Protein AF-A0A5K3FU78-F1 (afdb_monome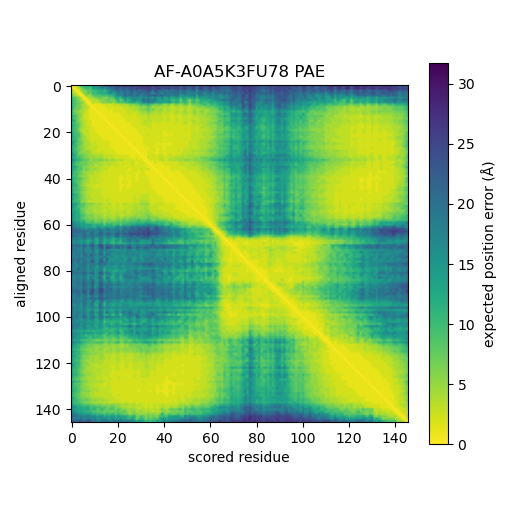r)

Solvent-accessible surface area (backbone atoms only — not comparable to full-atom values): 7998 Å² total; per-residue (Å²): 136,85,79,76,59,73,65,60,57,53,54,54,50,54,52,51,52,52,52,50,53,45,51,48,35,38,51,50,11,62,74,69,66,33,45,69,41,18,50,50,27,31,52,56,54,51,52,48,53,51,50,52,53,50,52,57,58,48,59,79,67,70,60,86,85,53,87,19,10,44,60,70,28,52,79,76,38,97,67,41,53,28,82,25,18,90,85,59,40,60,64,55,95,62,55,29,85,42,10,28,51,59,52,43,50,60,66,40,62,80,47,44,63,60,54,49,53,50,52,53,53,48,53,52,51,52,52,50,52,33,52,51,29,53,51,52,32,50,50,52,56,55,60,75,75,110

Structure (mmCIF, N/CA/C/O backbone):
data_AF-A0A5K3FU78-F1
#
_entry.id   AF-A0A5K3FU78-F1
#
loop_
_atom_site.group_PDB
_atom_site.id
_atom_site.type_symbol
_atom_site.label_atom_id
_atom_site.label_alt_id
_atom_site.label_comp_id
_atom_site.label_asym_id
_atom_site.label_entity_id
_atom_site.label_seq_id
_atom_site.pdbx_PDB_ins_code
_atom_site.Cartn_x
_atom_site.Cartn_y
_atom_site.Cartn_z
_atom_site.occupancy
_atom_site.B_iso_or_equiv
_atom_site.auth_seq_id
_atom_site.auth_comp_id
_atom_site.auth_asym_id
_atom_site.auth_atom_id
_atom_site.pdbx_PDB_model_num
ATOM 1 N N . LYS A 1 1 ? -5.100 4.826 -29.467 1.00 32.03 1 LYS A N 1
ATOM 2 C C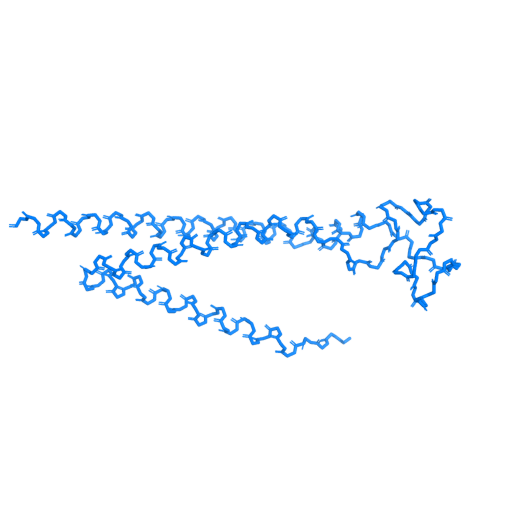A . LYS A 1 1 ? -6.450 4.723 -28.860 1.00 32.03 1 LYS A CA 1
ATOM 3 C C . LYS A 1 1 ? -6.377 3.672 -27.759 1.00 32.03 1 LYS A C 1
ATOM 5 O O . LYS A 1 1 ? -6.289 2.499 -28.086 1.00 32.03 1 LYS A O 1
ATOM 10 N N . GLY A 1 2 ? -6.277 4.086 -26.496 1.00 45.84 2 GLY A N 1
ATOM 11 C CA . GLY A 1 2 ? -6.285 3.163 -25.360 1.00 45.84 2 GLY A CA 1
ATOM 12 C C . GLY A 1 2 ? -7.726 2.874 -24.964 1.00 45.84 2 GLY A C 1
ATOM 13 O O . GLY A 1 2 ? -8.405 3.757 -24.455 1.00 45.84 2 GLY A O 1
ATOM 14 N N . THR A 1 3 ? -8.217 1.676 -25.254 1.00 48.75 3 THR A N 1
ATOM 15 C CA . THR A 1 3 ? -9.476 1.183 -24.692 1.00 48.75 3 THR A CA 1
ATOM 16 C C . THR A 1 3 ? -9.201 0.762 -23.254 1.00 48.75 3 THR A C 1
ATOM 18 O O . THR A 1 3 ? -8.479 -0.209 -23.033 1.00 48.75 3 THR A O 1
ATOM 21 N N . ILE A 1 4 ? -9.721 1.514 -22.282 1.00 59.06 4 ILE A N 1
ATOM 22 C CA . ILE A 1 4 ? -9.638 1.149 -20.864 1.00 59.06 4 ILE A CA 1
ATOM 23 C C . ILE A 1 4 ? -10.447 -0.147 -20.690 1.00 59.06 4 ILE A C 1
ATOM 25 O O . ILE A 1 4 ? -11.628 -0.156 -21.050 1.00 59.06 4 ILE A O 1
ATOM 29 N N . PRO A 1 5 ? -9.850 -1.249 -20.206 1.00 62.91 5 PRO A N 1
ATOM 30 C CA . PRO A 1 5 ? -10.572 -2.501 -20.040 1.00 62.91 5 PRO A CA 1
ATOM 31 C C . PRO A 1 5 ? -11.715 -2.305 -19.041 1.00 62.91 5 PRO A C 1
ATOM 33 O O . PRO A 1 5 ? -11.505 -1.819 -17.932 1.00 62.91 5 PRO A O 1
ATOM 36 N N . THR A 1 6 ? -12.933 -2.698 -19.423 1.00 72.50 6 THR A N 1
ATOM 37 C CA . THR A 1 6 ? -14.163 -2.532 -18.627 1.00 72.50 6 THR A CA 1
ATOM 38 C C . THR A 1 6 ? -14.028 -3.096 -17.207 1.00 72.50 6 THR A C 1
ATOM 40 O O . THR A 1 6 ? -14.610 -2.559 -16.268 1.00 72.50 6 THR A O 1
ATOM 43 N N . GLY A 1 7 ? -13.190 -4.125 -17.030 1.00 70.00 7 GLY A N 1
ATOM 44 C CA . GLY A 1 7 ? -12.861 -4.695 -15.723 1.00 70.00 7 GLY A CA 1
ATOM 45 C C . GLY A 1 7 ? -12.234 -3.694 -14.746 1.00 70.00 7 GLY A C 1
ATOM 46 O O . GLY A 1 7 ? -12.591 -3.711 -13.574 1.00 70.00 7 GLY A O 1
ATOM 47 N N . SER A 1 8 ? -11.379 -2.771 -15.202 1.00 78.25 8 SER A N 1
ATOM 48 C CA . SER A 1 8 ? -10.713 -1.791 -14.327 1.00 78.25 8 SER A CA 1
ATOM 49 C C . SER A 1 8 ? -11.698 -0.866 -13.608 1.00 78.25 8 SER A C 1
ATOM 51 O O . SER A 1 8 ? -11.488 -0.541 -12.443 1.00 78.25 8 SER A O 1
ATOM 53 N N . PHE A 1 9 ? -12.803 -0.488 -14.256 1.00 85.00 9 PHE A N 1
ATOM 54 C CA . PHE A 1 9 ? -13.824 0.361 -13.634 1.00 85.00 9 PHE A CA 1
ATOM 55 C C . PHE A 1 9 ? -14.589 -0.364 -12.525 1.00 85.00 9 PHE A C 1
ATOM 57 O O . PHE A 1 9 ? -14.875 0.228 -11.488 1.00 85.00 9 PHE A O 1
ATOM 64 N N . VAL A 1 10 ? -14.878 -1.655 -12.713 1.00 89.00 10 VAL A N 1
ATOM 65 C CA . VAL A 1 10 ? -15.570 -2.473 -11.707 1.00 89.00 10 VAL A CA 1
ATOM 66 C C . VAL A 1 10 ? -14.734 -2.574 -10.432 1.00 89.00 10 VAL A C 1
ATOM 68 O O . VAL A 1 10 ? -15.272 -2.398 -9.342 1.00 89.00 10 VAL A O 1
ATOM 71 N N . PHE A 1 11 ? -13.417 -2.771 -10.553 1.00 87.56 11 PHE A N 1
ATOM 72 C CA . PHE A 1 11 ? -12.523 -2.804 -9.392 1.00 87.56 11 PHE A CA 1
ATOM 73 C C . PHE A 1 11 ? -12.542 -1.487 -8.605 1.00 87.56 11 PHE A C 1
ATOM 75 O O . PHE A 1 11 ? -12.675 -1.519 -7.384 1.00 87.56 11 PHE A O 1
ATOM 82 N N . ILE A 1 12 ? -12.484 -0.338 -9.288 1.00 89.00 12 ILE A N 1
ATOM 83 C CA . ILE A 1 12 ? -12.530 0.984 -8.637 1.00 89.00 12 ILE A CA 1
ATOM 84 C C . ILE A 1 12 ? -13.853 1.179 -7.888 1.00 89.00 12 ILE A C 1
ATOM 86 O O . ILE A 1 12 ? -13.852 1.646 -6.750 1.00 89.00 12 ILE A O 1
ATOM 90 N N . ILE A 1 13 ? -14.977 0.788 -8.496 1.00 93.88 13 ILE A N 1
ATOM 91 C CA . ILE A 1 13 ? -16.301 0.908 -7.872 1.00 93.88 13 ILE A CA 1
ATOM 92 C C . ILE A 1 13 ? -16.385 0.044 -6.612 1.00 93.88 13 ILE A C 1
ATOM 94 O O . ILE A 1 13 ? -16.815 0.528 -5.567 1.00 93.88 13 ILE A O 1
ATOM 98 N N . VAL A 1 14 ? -15.952 -1.217 -6.687 1.00 93.88 14 VAL A N 1
ATOM 99 C CA . VAL A 1 14 ? -15.996 -2.138 -5.542 1.00 93.88 14 VAL A CA 1
ATOM 100 C C . VAL A 1 14 ? -15.126 -1.620 -4.397 1.00 93.88 14 VAL A C 1
ATOM 102 O O . VAL A 1 14 ? -15.595 -1.565 -3.262 1.00 93.88 14 VAL A O 1
ATOM 105 N N . ILE A 1 15 ? -13.899 -1.177 -4.686 1.00 92.50 15 ILE A N 1
ATOM 106 C CA . ILE A 1 15 ? -13.003 -0.588 -3.680 1.00 92.50 15 ILE A CA 1
ATOM 107 C C . ILE A 1 15 ? -13.650 0.653 -3.050 1.00 92.50 15 ILE A C 1
ATOM 109 O O . ILE A 1 15 ? -13.678 0.775 -1.828 1.00 92.50 15 ILE A O 1
ATOM 113 N N . GLY A 1 16 ? -14.240 1.537 -3.861 1.00 93.12 16 GLY A N 1
ATOM 114 C CA . GLY A 1 16 ? -14.935 2.728 -3.372 1.00 93.12 16 GLY A CA 1
ATOM 115 C C . GLY A 1 16 ? -16.089 2.401 -2.420 1.00 93.12 16 GLY A C 1
ATOM 116 O O . GLY A 1 16 ? -16.206 3.016 -1.361 1.00 93.12 16 GLY A O 1
ATOM 117 N N . ILE A 1 17 ? -16.904 1.391 -2.743 1.00 96.00 17 ILE A N 1
ATOM 118 C CA . ILE A 1 17 ? -17.992 0.931 -1.867 1.00 96.00 17 ILE A CA 1
ATOM 119 C C . ILE A 1 17 ? -17.434 0.423 -0.533 1.00 96.00 17 ILE A C 1
ATOM 121 O O . ILE A 1 17 ? -17.954 0.785 0.522 1.00 96.00 17 ILE A O 1
ATOM 125 N N . VAL A 1 18 ? -16.363 -0.376 -0.560 1.00 94.38 18 VAL A N 1
ATOM 126 C CA . VAL A 1 18 ? -15.724 -0.901 0.658 1.00 94.38 18 VAL A CA 1
ATOM 127 C C . VAL A 1 18 ? -15.231 0.238 1.554 1.00 94.38 18 VAL A C 1
ATOM 129 O O . VAL A 1 18 ? -15.523 0.242 2.750 1.00 94.38 18 VAL A O 1
ATOM 132 N N . VAL A 1 19 ? -14.558 1.240 0.982 1.00 94.19 19 VAL A N 1
ATOM 133 C CA . VAL A 1 19 ? -14.060 2.407 1.729 1.00 94.19 19 VAL A CA 1
ATOM 134 C C . VAL A 1 19 ? -15.209 3.197 2.364 1.00 94.19 19 VAL A C 1
ATOM 136 O O . VAL A 1 19 ? -15.130 3.558 3.538 1.00 94.19 19 VAL A O 1
ATOM 139 N N . VAL A 1 20 ? -16.311 3.414 1.637 1.00 96.25 20 VAL A N 1
ATOM 140 C CA . VAL A 1 20 ? -17.499 4.101 2.175 1.00 96.25 20 VAL A CA 1
ATOM 141 C C . VAL A 1 20 ? -18.116 3.322 3.337 1.00 96.25 20 VAL A C 1
ATOM 143 O O . VAL A 1 20 ? -18.448 3.916 4.361 1.00 96.25 20 VAL A O 1
ATOM 146 N N . VAL A 1 21 ? -18.242 1.997 3.223 1.00 96.12 21 VAL A N 1
ATOM 147 C CA . VAL A 1 21 ? -18.771 1.157 4.309 1.00 96.12 21 VAL A CA 1
ATOM 148 C C . VAL A 1 21 ? -17.889 1.255 5.555 1.00 96.12 21 VAL A C 1
ATOM 150 O O . VAL A 1 21 ? -18.410 1.446 6.654 1.00 96.12 21 VAL A O 1
ATOM 153 N N . ILE A 1 22 ? -16.565 1.190 5.399 1.00 95.81 22 ILE A N 1
ATOM 154 C CA . ILE A 1 22 ? -15.616 1.337 6.512 1.00 95.81 22 ILE A CA 1
ATOM 155 C C . ILE A 1 22 ? -15.763 2.719 7.164 1.00 95.81 22 ILE A C 1
ATOM 157 O O . ILE A 1 22 ? -15.886 2.809 8.387 1.00 95.81 22 ILE A O 1
ATOM 161 N N . ALA A 1 23 ? -15.843 3.791 6.373 1.00 95.81 23 ALA A N 1
ATOM 162 C CA . ALA A 1 23 ? -16.046 5.144 6.889 1.00 95.81 23 ALA A CA 1
ATOM 163 C C . ALA A 1 23 ? -17.366 5.282 7.672 1.00 95.81 23 ALA A C 1
ATOM 165 O O . ALA A 1 23 ? -17.389 5.877 8.753 1.00 95.81 23 ALA A O 1
ATOM 166 N N . LEU A 1 24 ? -18.456 4.679 7.182 1.00 96.50 24 LEU A N 1
ATOM 167 C CA . LEU A 1 24 ? -19.742 4.652 7.882 1.00 96.50 24 LEU A CA 1
ATOM 168 C C . LEU A 1 24 ? -19.664 3.881 9.203 1.00 96.50 24 LEU A C 1
ATOM 170 O O . LEU A 1 24 ? -20.246 4.327 10.190 1.00 96.50 24 LEU A O 1
ATOM 174 N N . LEU A 1 25 ? -18.932 2.764 9.265 1.00 95.31 25 LEU A N 1
ATOM 175 C CA . LEU A 1 25 ? -18.716 2.030 10.518 1.00 95.31 25 LEU A CA 1
ATOM 176 C C . LEU A 1 25 ? -17.972 2.882 11.551 1.00 95.31 25 LEU A C 1
ATOM 178 O O . LEU A 1 25 ? -18.379 2.910 12.713 1.00 95.31 25 LEU A O 1
ATOM 182 N N . GLY A 1 26 ? -16.935 3.612 11.128 1.00 96.06 26 GLY A N 1
ATOM 183 C CA . GLY A 1 26 ? -16.210 4.550 11.986 1.00 96.06 26 GLY A CA 1
ATOM 184 C C . GLY A 1 26 ? -17.109 5.682 12.493 1.00 96.06 26 GLY A C 1
ATOM 185 O O . GLY A 1 26 ? -17.182 5.925 13.699 1.00 96.06 26 GLY A O 1
ATOM 186 N N . PHE A 1 27 ? -17.865 6.320 11.593 1.00 96.50 27 PHE A N 1
ATOM 187 C CA . PHE A 1 27 ? -18.775 7.416 11.937 1.00 96.50 27 PHE A CA 1
ATOM 188 C C . PHE A 1 27 ? -19.915 6.965 12.862 1.00 96.50 27 PHE A C 1
ATOM 190 O O . PHE A 1 27 ? -20.128 7.555 13.922 1.00 96.50 27 PHE A O 1
ATOM 197 N N . ILE A 1 28 ? -20.620 5.883 12.510 1.00 96.69 28 ILE A N 1
ATOM 198 C CA . ILE A 1 28 ? -21.714 5.332 13.323 1.00 96.69 28 ILE A CA 1
ATOM 199 C C . ILE A 1 28 ? -21.175 4.808 14.657 1.00 96.69 28 ILE A C 1
ATOM 201 O O . ILE A 1 28 ? -21.829 4.988 15.683 1.00 96.69 28 ILE A O 1
ATOM 205 N N . GLY A 1 29 ? -19.991 4.189 14.672 1.00 94.50 29 GLY A N 1
ATOM 206 C CA . GLY A 1 29 ? -19.339 3.717 15.892 1.00 94.50 29 GLY A CA 1
ATOM 207 C C . GLY A 1 29 ? -19.030 4.855 16.863 1.00 94.50 29 GLY A C 1
ATOM 208 O O . GLY A 1 29 ? -19.326 4.735 18.054 1.00 94.50 29 GLY A O 1
ATOM 209 N N . ALA A 1 30 ? -18.511 5.977 16.355 1.00 94.75 30 ALA A N 1
ATOM 210 C CA . ALA A 1 30 ? -18.254 7.174 17.150 1.00 94.75 30 ALA A CA 1
ATOM 211 C C . ALA A 1 30 ? -19.563 7.808 17.653 1.00 94.75 30 ALA A C 1
ATOM 213 O O . ALA A 1 30 ? -19.687 8.101 18.842 1.00 94.75 30 ALA A O 1
ATOM 214 N N . TRP A 1 31 ? -20.566 7.945 16.777 1.00 95.06 31 TRP A N 1
ATOM 215 C CA . TRP A 1 31 ? -21.865 8.534 17.115 1.00 95.06 31 TRP A CA 1
ATOM 216 C C . TRP A 1 31 ? -22.636 7.715 18.156 1.00 95.06 31 TRP A C 1
ATOM 218 O O . TRP A 1 31 ? -23.119 8.250 19.150 1.00 95.06 31 TRP A O 1
ATOM 228 N N . LYS A 1 32 ? -22.730 6.394 17.959 1.00 92.62 32 LYS A N 1
ATOM 229 C CA . LYS A 1 32 ? -23.435 5.478 18.871 1.00 92.62 32 LYS A CA 1
ATOM 230 C C . LYS A 1 32 ? -22.611 5.100 20.104 1.00 92.62 32 LYS A C 1
ATOM 232 O O . LYS A 1 32 ? -23.063 4.259 20.875 1.00 92.62 32 LYS A O 1
ATOM 237 N N . ARG A 1 33 ? -21.403 5.661 20.271 1.00 93.25 33 ARG A N 1
ATOM 238 C CA . ARG A 1 33 ? -20.429 5.264 21.302 1.00 93.25 33 ARG A CA 1
ATOM 239 C C . ARG A 1 33 ? -20.292 3.735 21.414 1.00 93.25 33 ARG A C 1
ATOM 241 O O . ARG A 1 33 ? -20.207 3.190 22.509 1.00 93.25 33 ARG A O 1
ATOM 248 N N . ASN A 1 34 ? -20.276 3.024 20.284 1.00 93.19 34 ASN A N 1
ATOM 249 C CA . ASN A 1 34 ? -20.210 1.563 20.261 1.00 93.19 34 ASN A CA 1
ATOM 250 C C . ASN A 1 34 ? -18.775 1.090 19.993 1.00 93.19 34 ASN A C 1
ATOM 252 O O . ASN A 1 34 ? -18.281 1.162 18.866 1.00 93.19 34 ASN A O 1
ATOM 256 N N . LYS A 1 35 ? -18.126 0.543 21.027 1.00 92.75 35 LYS A N 1
ATOM 257 C CA . LYS A 1 35 ? -16.740 0.041 20.954 1.00 92.75 35 LYS A CA 1
ATOM 258 C C . LYS A 1 35 ? -16.564 -1.069 19.936 1.00 92.75 35 LYS A C 1
ATOM 260 O O . LYS A 1 35 ? -15.538 -1.107 19.275 1.00 92.75 35 LYS A O 1
ATOM 265 N N . CYS A 1 36 ? -17.531 -1.978 19.825 1.00 93.31 36 CYS A N 1
ATOM 266 C CA . CYS A 1 36 ? -17.435 -3.105 18.903 1.00 93.31 36 CYS A CA 1
ATOM 267 C C . CYS A 1 36 ? -17.371 -2.594 17.459 1.00 93.31 36 CYS A C 1
ATOM 269 O O . CYS A 1 36 ? -16.499 -3.002 16.697 1.00 93.31 36 CYS A O 1
ATOM 271 N N . MET A 1 37 ? -18.205 -1.606 17.113 1.00 94.50 37 MET A N 1
ATOM 272 C CA . MET A 1 37 ? -18.162 -0.964 15.793 1.00 94.50 37 MET A CA 1
ATOM 273 C C . MET A 1 37 ? -16.848 -0.210 15.558 1.00 94.50 37 MET A C 1
ATOM 275 O O . MET A 1 37 ? -16.266 -0.310 14.481 1.00 94.50 37 MET A O 1
ATOM 279 N N . LEU A 1 38 ? -16.352 0.495 16.576 1.00 95.00 38 LEU A N 1
ATOM 280 C CA . LEU A 1 38 ? -15.121 1.278 16.481 1.00 95.00 38 LEU A CA 1
ATOM 281 C C . LEU A 1 38 ? -13.861 0.402 16.361 1.00 95.00 38 LEU A C 1
ATOM 283 O O . LEU A 1 38 ? -12.956 0.719 15.594 1.00 95.00 38 LEU A O 1
ATOM 287 N N . LEU A 1 39 ? -13.829 -0.732 17.066 1.00 94.31 39 LEU A N 1
ATOM 288 C CA . LEU A 1 39 ? -12.782 -1.746 16.932 1.00 94.31 39 LEU A CA 1
ATOM 289 C C . LEU A 1 39 ? -12.867 -2.466 15.586 1.00 94.31 39 LEU A C 1
ATOM 291 O O . LEU A 1 39 ? -11.835 -2.713 14.973 1.00 94.31 39 LEU A O 1
ATOM 295 N N . THR A 1 40 ? -14.077 -2.752 15.096 1.00 95.62 40 THR A N 1
ATOM 296 C CA . THR A 1 40 ? -14.267 -3.323 13.753 1.00 95.62 40 THR A CA 1
ATOM 297 C C . THR A 1 40 ? -13.691 -2.385 12.691 1.00 95.62 40 THR A C 1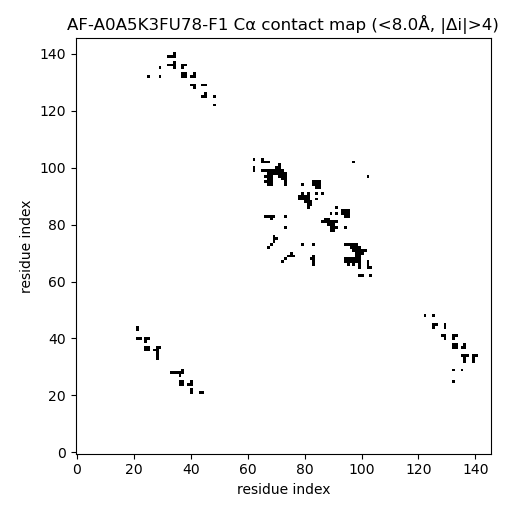
ATOM 299 O O . THR A 1 40 ? -12.932 -2.828 11.835 1.00 95.62 40 THR A O 1
ATOM 302 N N . PHE A 1 41 ? -13.981 -1.081 12.778 1.00 96.81 41 PHE A N 1
ATOM 303 C CA . PHE A 1 41 ? -13.375 -0.064 11.916 1.00 96.81 41 PHE A CA 1
ATOM 304 C C . PHE A 1 41 ? -11.840 -0.081 11.994 1.00 96.81 41 PHE A C 1
ATOM 306 O O . PHE A 1 41 ? -11.187 -0.156 10.956 1.00 96.81 41 PHE A O 1
ATOM 313 N N . ALA A 1 42 ? -11.267 -0.074 13.203 1.00 96.62 42 ALA A N 1
ATOM 314 C CA . ALA A 1 42 ? -9.817 -0.074 13.394 1.00 96.62 42 ALA A CA 1
ATOM 315 C C . ALA A 1 42 ? -9.138 -1.321 12.794 1.00 96.62 42 ALA A C 1
ATOM 317 O O . ALA A 1 42 ? -8.085 -1.205 12.173 1.00 96.62 42 ALA A O 1
ATOM 318 N N . ILE A 1 43 ? -9.754 -2.501 12.931 1.00 96.62 43 ILE A N 1
ATOM 319 C CA . ILE A 1 43 ? -9.243 -3.753 12.352 1.00 96.62 43 ILE A CA 1
ATOM 320 C C . ILE A 1 43 ? -9.306 -3.709 10.822 1.00 96.62 43 ILE A C 1
ATOM 322 O O . ILE A 1 43 ? -8.316 -4.023 10.166 1.00 96.62 43 ILE A O 1
ATOM 326 N N . LEU A 1 44 ? -10.442 -3.306 10.243 1.00 96.44 44 LEU A N 1
ATOM 327 C CA . LEU A 1 44 ? -10.606 -3.243 8.786 1.00 96.44 44 LEU A CA 1
ATOM 328 C C . LEU A 1 44 ? -9.656 -2.221 8.146 1.00 96.44 44 LEU A C 1
ATOM 330 O O . LEU A 1 44 ? -9.003 -2.544 7.158 1.00 96.44 44 LEU A O 1
ATOM 334 N N . ALA A 1 45 ? -9.530 -1.026 8.730 1.00 95.69 45 ALA A N 1
ATOM 335 C CA . ALA A 1 45 ? -8.578 -0.013 8.273 1.00 95.69 45 ALA A CA 1
ATOM 336 C C . ALA A 1 45 ? -7.120 -0.479 8.440 1.00 95.69 45 ALA A C 1
ATOM 338 O O . ALA A 1 45 ? -6.305 -0.285 7.545 1.00 95.69 45 ALA A O 1
ATOM 339 N N . GLY A 1 46 ? -6.795 -1.178 9.534 1.00 95.50 46 GLY A N 1
ATOM 340 C CA . GLY A 1 46 ? -5.470 -1.772 9.727 1.00 95.50 46 GLY A CA 1
ATOM 341 C C . GLY A 1 46 ? -5.121 -2.839 8.682 1.00 95.50 46 GLY A C 1
ATOM 342 O O . GLY A 1 46 ? -3.979 -2.912 8.235 1.00 95.50 46 GLY A O 1
ATOM 343 N N . ILE A 1 47 ? -6.095 -3.646 8.246 1.00 95.81 47 ILE A N 1
ATOM 344 C CA . ILE A 1 47 ? -5.901 -4.611 7.153 1.00 95.81 47 ILE A CA 1
ATOM 345 C C . ILE A 1 47 ? -5.633 -3.883 5.828 1.00 95.81 47 ILE A C 1
ATOM 347 O O . ILE A 1 47 ? -4.747 -4.304 5.085 1.00 95.81 47 ILE A O 1
ATOM 351 N N . LEU A 1 48 ? -6.352 -2.790 5.541 1.00 94.56 48 LEU A N 1
ATOM 352 C CA . LEU A 1 48 ? -6.113 -1.978 4.342 1.00 94.56 48 LEU A CA 1
ATOM 353 C C . LEU A 1 48 ? -4.703 -1.384 4.323 1.00 94.56 48 LEU A C 1
ATOM 355 O O . LEU A 1 48 ? -4.018 -1.542 3.316 1.00 94.56 48 LEU A O 1
ATOM 359 N N . PHE A 1 49 ? -4.232 -0.846 5.448 1.00 95.44 49 PHE A N 1
ATOM 360 C CA . PHE A 1 49 ? -2.867 -0.332 5.581 1.00 95.44 49 PHE A CA 1
ATOM 361 C C . PHE A 1 49 ? -1.804 -1.395 5.246 1.00 95.44 49 PHE A C 1
ATOM 363 O O . PHE A 1 49 ? -0.841 -1.137 4.524 1.00 95.44 49 PHE A O 1
ATOM 370 N N . VAL A 1 50 ? -1.987 -2.632 5.729 1.00 95.50 50 VAL A N 1
ATOM 371 C CA . VAL A 1 50 ? -1.068 -3.744 5.424 1.00 95.50 50 VAL A CA 1
ATOM 372 C C . VAL A 1 50 ? -1.109 -4.103 3.937 1.00 95.50 50 VAL A C 1
ATOM 374 O O . VAL A 1 50 ? -0.060 -4.346 3.339 1.00 95.50 50 VAL A O 1
ATOM 377 N N . ILE A 1 51 ? -2.296 -4.122 3.326 1.00 94.00 51 ILE A N 1
ATOM 378 C CA . ILE A 1 51 ? -2.449 -4.385 1.889 1.00 94.00 51 ILE A CA 1
ATOM 379 C C . ILE A 1 51 ? -1.781 -3.28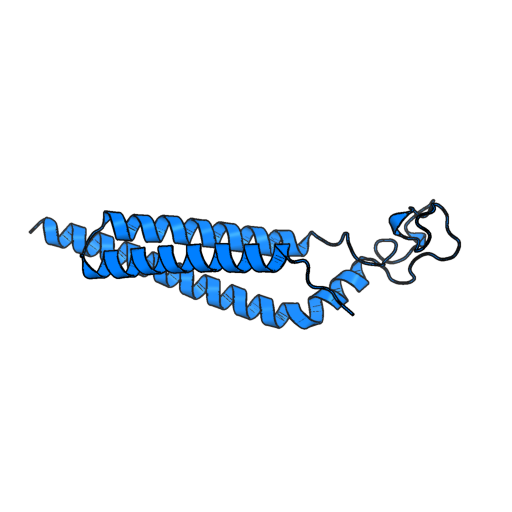0 1.063 1.00 94.00 51 ILE A C 1
ATOM 381 O O . ILE A 1 51 ? -1.052 -3.602 0.125 1.00 94.00 51 ILE A O 1
ATOM 385 N N . GLU A 1 52 ? -1.985 -2.007 1.408 1.00 91.81 52 GLU A N 1
ATOM 386 C CA . GLU A 1 52 ? -1.360 -0.868 0.726 1.00 91.81 52 GLU A CA 1
ATOM 387 C C . GLU A 1 52 ? 0.165 -0.945 0.822 1.00 91.81 52 GLU A C 1
ATOM 389 O O . GLU A 1 52 ? 0.859 -0.820 -0.189 1.00 91.81 52 GLU A O 1
ATOM 394 N N . PHE A 1 53 ? 0.693 -1.259 2.006 1.00 90.88 53 PHE A N 1
ATOM 395 C CA . PHE A 1 53 ? 2.127 -1.431 2.204 1.00 90.88 53 PHE A CA 1
ATOM 396 C C . PHE A 1 53 ? 2.701 -2.573 1.351 1.00 90.88 53 PHE A C 1
ATOM 398 O O . PHE A 1 53 ? 3.714 -2.397 0.671 1.00 90.88 53 PHE A O 1
ATOM 405 N N . ILE A 1 54 ? 2.041 -3.736 1.326 1.00 93.50 54 ILE A N 1
ATOM 406 C CA . ILE A 1 54 ? 2.467 -4.874 0.496 1.00 93.50 54 ILE A CA 1
ATOM 407 C C . ILE A 1 54 ? 2.405 -4.512 -0.992 1.00 93.50 54 ILE A C 1
ATOM 409 O O . ILE A 1 54 ? 3.345 -4.802 -1.731 1.00 93.50 54 ILE A O 1
ATOM 413 N N . ALA A 1 55 ? 1.327 -3.868 -1.444 1.00 89.62 55 ALA A N 1
ATOM 414 C CA . ALA A 1 55 ? 1.170 -3.455 -2.835 1.00 89.62 55 ALA A CA 1
ATOM 415 C C . ALA A 1 55 ? 2.245 -2.440 -3.254 1.00 89.62 55 ALA A C 1
ATOM 417 O O . ALA A 1 55 ? 2.799 -2.553 -4.353 1.00 89.62 55 ALA A O 1
ATOM 418 N N . ALA A 1 56 ? 2.593 -1.498 -2.370 1.00 87.00 56 ALA A N 1
ATOM 419 C CA . ALA A 1 56 ? 3.689 -0.563 -2.587 1.00 87.00 56 ALA A CA 1
ATOM 420 C C . ALA A 1 56 ? 5.009 -1.316 -2.806 1.00 87.00 56 ALA A C 1
ATOM 422 O O . ALA A 1 56 ? 5.667 -1.095 -3.820 1.00 87.00 56 ALA A O 1
ATOM 423 N N . VAL A 1 57 ? 5.347 -2.273 -1.932 1.00 86.38 57 VAL A N 1
ATOM 424 C CA . VAL A 1 57 ? 6.556 -3.109 -2.060 1.00 86.38 57 VAL A CA 1
ATOM 425 C C . VAL A 1 57 ? 6.544 -3.938 -3.350 1.00 86.38 57 VAL A C 1
ATOM 427 O O . VAL A 1 57 ? 7.542 -3.975 -4.065 1.00 86.38 57 VAL A O 1
ATOM 430 N N . LEU A 1 58 ? 5.420 -4.573 -3.691 1.00 82.62 58 LEU A N 1
ATOM 431 C CA . LEU A 1 58 ? 5.298 -5.398 -4.898 1.00 82.62 58 LEU A CA 1
ATOM 432 C C . LEU A 1 58 ? 5.434 -4.584 -6.187 1.00 82.62 58 LEU A C 1
ATOM 434 O O . LEU A 1 58 ? 5.998 -5.077 -7.162 1.00 82.62 58 LEU A O 1
ATOM 438 N N . THR A 1 59 ? 4.973 -3.333 -6.196 1.00 75.19 59 THR A N 1
ATOM 439 C CA . THR A 1 59 ? 5.096 -2.444 -7.362 1.00 75.19 59 THR A CA 1
ATOM 440 C C . THR A 1 59 ? 6.561 -2.189 -7.719 1.00 75.19 59 THR A C 1
ATOM 442 O O . THR A 1 59 ? 6.893 -2.116 -8.900 1.00 75.19 59 THR A O 1
ATOM 445 N N . PHE A 1 60 ? 7.466 -2.163 -6.733 1.00 66.94 60 PHE A N 1
ATOM 446 C CA . PHE A 1 60 ? 8.909 -2.088 -6.994 1.00 66.94 60 PHE A CA 1
ATOM 447 C C . PHE A 1 60 ? 9.472 -3.334 -7.700 1.00 66.94 60 PHE A C 1
ATOM 449 O O . PHE A 1 60 ? 10.530 -3.255 -8.319 1.00 66.94 60 PHE A O 1
ATOM 456 N N . VAL A 1 61 ? 8.780 -4.477 -7.634 1.00 66.62 61 VAL A N 1
ATOM 457 C CA . VAL A 1 61 ? 9.257 -5.777 -8.139 1.00 66.62 61 VAL A CA 1
ATOM 458 C C . VAL A 1 61 ? 8.676 -6.123 -9.524 1.00 66.62 61 VAL A C 1
ATOM 460 O O . VAL A 1 61 ? 9.277 -6.890 -10.277 1.00 66.62 61 VAL A O 1
ATOM 463 N N . VAL A 1 62 ? 7.529 -5.554 -9.917 1.00 60.84 62 VAL A N 1
ATOM 464 C CA . VAL A 1 62 ? 6.816 -5.905 -11.165 1.00 60.84 62 VAL A CA 1
ATOM 465 C C . VAL A 1 62 ? 7.376 -5.132 -12.372 1.00 60.84 62 VAL A C 1
ATOM 467 O O . VAL A 1 62 ? 6.817 -4.142 -12.830 1.00 60.84 62 VAL A O 1
ATOM 470 N N . GLN A 1 63 ? 8.490 -5.617 -12.925 1.00 47.47 63 GLN A N 1
ATOM 471 C CA . GLN A 1 63 ? 9.181 -5.045 -14.099 1.00 47.47 63 GLN A CA 1
ATOM 472 C C . GLN A 1 63 ? 8.879 -5.781 -15.429 1.00 47.47 63 GLN A C 1
ATOM 474 O O . GLN A 1 63 ? 9.521 -5.555 -16.450 1.00 47.47 63 GLN A O 1
ATOM 479 N N . ALA A 1 64 ? 7.918 -6.710 -15.459 1.00 51.16 64 ALA A N 1
ATOM 480 C CA . ALA A 1 64 ? 7.857 -7.739 -16.510 1.00 51.16 64 ALA A CA 1
ATOM 481 C C . ALA A 1 64 ? 7.087 -7.379 -17.804 1.00 51.16 64 ALA A C 1
ATOM 483 O O . ALA A 1 64 ? 7.018 -8.206 -18.709 1.00 51.16 64 ALA A O 1
ATOM 484 N N . GLN A 1 65 ? 6.475 -6.194 -17.911 1.00 63.94 65 GLN A N 1
ATOM 485 C CA . GLN A 1 65 ? 5.585 -5.827 -19.038 1.00 63.94 65 GLN A CA 1
ATOM 486 C C . GLN A 1 65 ? 6.160 -4.747 -19.960 1.00 63.94 65 GLN A C 1
ATOM 488 O O . GLN A 1 65 ? 5.471 -4.189 -20.817 1.00 63.94 65 GLN A O 1
ATOM 493 N N . LEU A 1 66 ? 7.429 -4.422 -19.770 1.00 69.94 66 LEU A N 1
ATOM 494 C CA . LEU A 1 66 ? 8.086 -3.367 -20.511 1.00 69.94 66 LEU A CA 1
ATOM 495 C C . LEU A 1 66 ? 8.556 -3.918 -21.854 1.00 69.94 66 LEU A C 1
ATOM 497 O O . LEU A 1 66 ? 9.074 -5.027 -21.948 1.00 69.94 66 LEU A O 1
ATOM 501 N N . LYS A 1 67 ? 8.334 -3.146 -22.919 1.00 82.12 67 LYS A N 1
ATOM 502 C CA . LYS A 1 67 ? 8.832 -3.431 -24.272 1.00 82.12 67 LYS A CA 1
ATOM 503 C C . LYS A 1 67 ? 10.338 -3.179 -24.322 1.00 82.12 67 LYS A C 1
ATOM 505 O O . LYS A 1 67 ? 10.809 -2.221 -24.925 1.00 82.12 67 LYS A O 1
ATOM 510 N N . CYS A 1 68 ? 11.056 -4.016 -23.601 1.00 88.00 68 CYS A N 1
ATOM 511 C CA . CYS A 1 68 ? 12.469 -3.927 -23.308 1.00 88.00 68 CYS A CA 1
ATOM 512 C C . CYS A 1 68 ? 13.111 -5.298 -23.516 1.00 88.00 68 CYS A C 1
ATOM 514 O O . CYS A 1 68 ? 12.419 -6.314 -23.639 1.00 88.00 68 CYS A O 1
ATOM 516 N N . CYS A 1 69 ? 14.437 -5.335 -23.573 1.00 88.19 69 CYS A N 1
ATOM 517 C CA . CYS A 1 69 ? 15.163 -6.587 -23.678 1.00 88.19 69 CYS A CA 1
ATOM 518 C C . CYS A 1 69 ? 16.428 -6.595 -22.822 1.00 88.19 69 CYS A C 1
ATOM 520 O O . CYS A 1 69 ? 17.282 -5.725 -22.964 1.00 88.19 69 CYS A O 1
ATOM 522 N N . GLY A 1 70 ? 16.551 -7.616 -21.967 1.00 88.44 70 GLY A N 1
ATOM 523 C CA . GLY A 1 70 ? 17.652 -7.739 -21.005 1.00 88.44 70 GLY A CA 1
ATOM 524 C C . GLY A 1 70 ? 17.509 -6.795 -19.810 1.00 88.44 70 GLY A C 1
ATOM 525 O O . GLY A 1 70 ? 16.541 -6.043 -19.714 1.00 88.44 70 GLY A O 1
ATOM 526 N N . GLY A 1 71 ? 18.450 -6.857 -18.869 1.00 83.88 71 GLY A N 1
ATOM 527 C CA . GLY A 1 71 ? 18.484 -5.941 -17.728 1.00 83.88 71 GLY A CA 1
ATOM 528 C C . GLY A 1 71 ? 18.928 -4.549 -18.167 1.00 83.88 71 GLY A C 1
ATOM 529 O O . GLY A 1 71 ? 18.236 -3.566 -17.905 1.00 83.88 71 GLY A O 1
ATOM 530 N N . VAL A 1 72 ? 20.036 -4.494 -18.908 1.00 86.44 72 VAL A N 1
ATOM 531 C CA . VAL A 1 72 ? 20.611 -3.270 -19.483 1.00 86.44 72 VAL A CA 1
ATOM 532 C C . VAL A 1 72 ? 20.471 -3.269 -21.004 1.00 86.44 72 VAL A C 1
ATOM 534 O O . VAL A 1 72 ? 20.204 -2.225 -21.590 1.00 86.44 72 VAL A O 1
ATOM 537 N N . SER A 1 73 ? 20.610 -4.428 -21.656 1.00 88.88 73 SER A N 1
ATOM 538 C CA . SER A 1 73 ? 20.438 -4.539 -23.110 1.00 88.88 73 SER A CA 1
ATOM 539 C C . SER A 1 73 ? 20.224 -5.983 -23.575 1.00 88.88 73 SER A C 1
ATOM 541 O O . SER A 1 73 ? 20.431 -6.941 -22.829 1.00 88.88 73 SER A O 1
ATOM 543 N N . ALA A 1 74 ? 19.872 -6.166 -24.851 1.00 88.56 74 ALA A N 1
ATOM 544 C CA . ALA A 1 74 ? 19.633 -7.487 -25.433 1.00 88.56 74 ALA A CA 1
ATOM 545 C C . ALA A 1 74 ? 20.845 -8.444 -25.373 1.00 88.56 74 ALA A C 1
ATOM 547 O O . ALA A 1 74 ? 20.648 -9.657 -25.453 1.00 88.56 74 ALA A O 1
ATOM 548 N N . SER A 1 75 ? 22.074 -7.931 -25.206 1.00 88.88 75 SER A N 1
ATOM 549 C CA . SER A 1 75 ? 23.291 -8.751 -25.092 1.00 88.88 75 SER A CA 1
ATOM 550 C C . SER A 1 75 ? 23.404 -9.518 -23.777 1.00 88.88 75 SER A C 1
ATOM 552 O O . SER A 1 75 ? 24.210 -10.441 -23.685 1.00 88.88 75 SER A O 1
ATOM 554 N N . ASP A 1 76 ? 22.584 -9.185 -22.777 1.00 89.50 76 ASP A N 1
ATOM 555 C CA . ASP A 1 76 ? 22.512 -9.933 -21.517 1.00 89.50 76 ASP A CA 1
ATOM 556 C C . ASP A 1 76 ? 22.068 -11.394 -21.753 1.00 89.50 76 ASP A C 1
ATOM 558 O O . ASP A 1 76 ? 22.309 -12.281 -20.932 1.00 89.50 76 ASP A O 1
ATOM 562 N N . TRP A 1 77 ? 21.454 -11.670 -22.911 1.00 85.44 77 TRP A N 1
ATOM 563 C CA . TRP A 1 77 ? 21.037 -12.998 -23.336 1.00 85.44 77 TRP A CA 1
ATOM 564 C C . TRP A 1 77 ? 22.018 -13.627 -24.327 1.00 85.44 77 TRP A C 1
ATOM 566 O O . TRP A 1 77 ? 22.268 -13.096 -25.406 1.00 85.44 77 TRP A O 1
ATOM 576 N N . LYS A 1 78 ? 22.448 -14.865 -24.047 1.00 87.50 78 LYS A N 1
ATOM 577 C CA . LYS A 1 78 ? 23.110 -15.719 -25.057 1.00 87.50 78 LYS A CA 1
ATOM 578 C C . LYS A 1 78 ? 22.176 -16.070 -26.224 1.00 87.50 78 LYS A C 1
ATOM 580 O O . LYS A 1 78 ? 22.622 -16.336 -27.335 1.00 87.50 78 LYS A O 1
ATOM 585 N N . THR A 1 79 ? 20.869 -16.120 -25.969 1.00 88.69 79 THR A N 1
ATOM 586 C CA . THR A 1 79 ? 19.824 -16.382 -26.965 1.00 88.69 79 THR A CA 1
ATOM 587 C C . THR A 1 79 ? 18.597 -15.555 -26.605 1.00 88.69 79 THR A C 1
ATOM 589 O O . THR A 1 79 ? 18.007 -15.758 -25.546 1.00 88.69 79 THR A O 1
ATOM 592 N N . VAL A 1 80 ? 18.222 -14.614 -27.472 1.00 89.25 80 VAL A N 1
ATOM 593 C CA . VAL A 1 80 ? 17.153 -13.641 -27.198 1.00 89.25 80 VAL A CA 1
ATOM 594 C C . VAL A 1 80 ? 15.786 -14.345 -27.055 1.00 89.25 80 VAL A C 1
ATOM 596 O O . VAL A 1 80 ? 15.382 -15.080 -27.967 1.00 89.25 80 VAL A O 1
ATOM 599 N N . PRO A 1 81 ? 15.048 -14.142 -25.944 1.00 88.50 81 PRO A N 1
ATOM 600 C CA . PRO A 1 81 ? 13.738 -14.753 -25.728 1.00 88.50 81 PRO A CA 1
ATOM 601 C C . PRO A 1 81 ? 12.639 -14.090 -26.572 1.00 88.50 81 PRO A C 1
ATOM 603 O O . PRO A 1 81 ? 12.749 -12.939 -26.979 1.00 88.50 81 PRO A O 1
ATOM 606 N N . ALA A 1 82 ? 11.530 -14.800 -26.791 1.00 87.19 82 ALA A N 1
ATOM 607 C CA . ALA A 1 82 ? 10.405 -14.306 -27.594 1.00 87.19 82 ALA A CA 1
ATOM 608 C C . ALA A 1 82 ? 9.774 -13.004 -27.058 1.00 87.19 82 ALA A C 1
ATOM 610 O O . ALA A 1 82 ? 9.291 -12.199 -27.848 1.00 87.19 82 ALA A O 1
ATOM 611 N N . SER A 1 83 ? 9.801 -12.781 -25.740 1.00 83.31 83 SER A N 1
ATOM 612 C CA . SER A 1 83 ? 9.283 -11.566 -25.092 1.00 83.31 83 SER A CA 1
ATOM 613 C C . SER A 1 83 ? 10.066 -10.297 -25.447 1.00 83.31 83 SER A C 1
ATOM 615 O O . SER A 1 83 ? 9.499 -9.210 -25.403 1.00 83.31 83 SER A O 1
ATOM 617 N N . CYS A 1 84 ? 11.335 -10.427 -25.848 1.00 87.69 84 CYS A N 1
ATOM 618 C CA . CYS A 1 84 ? 12.163 -9.316 -26.321 1.00 87.69 84 CYS A CA 1
ATOM 619 C C . CYS A 1 84 ? 11.829 -8.863 -27.749 1.00 87.69 84 CYS A C 1
ATOM 621 O O . CYS A 1 84 ? 12.386 -7.870 -28.215 1.00 87.69 84 CYS A O 1
ATOM 623 N N . CYS A 1 85 ? 11.001 -9.621 -28.469 1.00 88.81 85 CYS A N 1
ATOM 624 C CA . CYS A 1 85 ? 10.854 -9.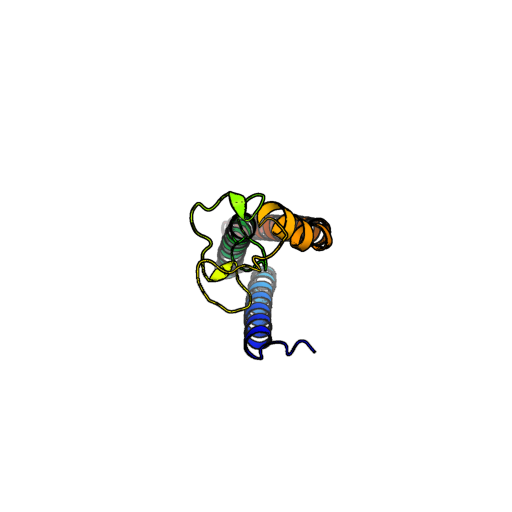504 -29.910 1.00 88.81 85 CYS A CA 1
ATOM 625 C C . CYS A 1 85 ? 9.415 -9.107 -30.270 1.00 88.81 85 CYS A C 1
ATOM 627 O O . CYS A 1 85 ? 8.481 -9.811 -29.876 1.00 88.81 85 CYS A O 1
ATOM 629 N N . PRO A 1 86 ? 9.200 -8.062 -31.089 1.00 85.19 86 PRO A N 1
ATOM 630 C CA . PRO A 1 86 ? 7.861 -7.661 -31.536 1.00 85.19 86 PRO A CA 1
ATOM 631 C C . PRO A 1 86 ? 7.113 -8.787 -32.262 1.00 85.19 86 PRO A C 1
ATOM 633 O O . PRO A 1 86 ? 5.903 -8.938 -32.129 1.00 85.19 86 PRO A O 1
ATOM 636 N N . SER A 1 87 ? 7.863 -9.612 -32.997 1.00 84.88 87 SER A N 1
ATOM 637 C CA . SER A 1 87 ? 7.352 -10.758 -33.755 1.00 84.88 87 SER A CA 1
ATOM 638 C C . SER A 1 87 ? 6.985 -11.974 -32.886 1.00 84.88 87 SER A C 1
ATOM 640 O O . SER A 1 87 ? 6.509 -12.973 -33.422 1.00 84.88 87 SER A O 1
ATOM 642 N N . GLY A 1 88 ? 7.277 -11.954 -31.578 1.00 82.62 88 GLY A N 1
ATOM 643 C CA . GLY A 1 88 ? 7.043 -13.085 -30.669 1.00 82.62 88 GLY A CA 1
ATOM 644 C C . GLY A 1 88 ? 7.889 -14.333 -30.963 1.00 82.62 88 GLY A C 1
ATOM 645 O O . GLY A 1 88 ? 7.589 -15.421 -30.474 1.00 82.62 88 GLY A O 1
ATOM 646 N N . LYS A 1 89 ? 8.946 -14.206 -31.775 1.00 87.88 89 LYS A N 1
ATOM 647 C CA . LYS A 1 89 ? 9.870 -15.296 -32.129 1.00 87.88 89 LYS A CA 1
ATOM 648 C C . LYS A 1 89 ? 11.151 -15.196 -31.306 1.00 87.88 89 LYS A C 1
ATOM 650 O O . LYS A 1 89 ? 11.622 -14.100 -31.033 1.00 87.88 89 LYS A O 1
ATOM 655 N N . ARG A 1 90 ? 11.732 -16.339 -30.935 1.00 87.06 90 ARG A N 1
ATOM 656 C CA . ARG A 1 90 ? 13.064 -16.395 -30.304 1.00 87.06 90 ARG A CA 1
ATOM 657 C C . ARG A 1 90 ? 14.149 -16.012 -31.314 1.00 87.06 90 ARG A C 1
ATOM 659 O O . ARG A 1 90 ? 13.957 -16.218 -32.511 1.00 87.06 90 ARG A O 1
ATOM 666 N N . SER A 1 91 ? 15.285 -15.517 -30.824 1.00 90.50 91 SER A N 1
ATOM 667 C CA . SER A 1 91 ? 16.459 -15.173 -31.644 1.00 90.50 91 SER A CA 1
ATOM 668 C C . SER A 1 91 ? 16.129 -14.222 -32.797 1.00 90.50 91 SER A C 1
ATOM 670 O O . SER A 1 91 ? 16.557 -14.423 -33.935 1.00 90.50 91 SER A O 1
ATOM 672 N N . CYS A 1 92 ? 15.315 -13.208 -32.514 1.00 88.00 92 CYS A N 1
ATOM 673 C CA . CYS A 1 92 ? 14.984 -12.196 -33.501 1.00 88.00 92 CYS A CA 1
ATOM 674 C C . CYS A 1 92 ? 16.190 -11.296 -33.807 1.00 88.00 92 CYS A C 1
ATOM 676 O O . CYS A 1 92 ? 17.112 -11.162 -33.001 1.00 88.00 92 CYS A O 1
ATOM 678 N N . LYS A 1 93 ? 16.173 -10.682 -34.993 1.00 90.12 93 LYS A N 1
ATOM 679 C CA . LYS A 1 93 ? 17.190 -9.703 -35.409 1.00 90.12 93 LYS A CA 1
ATOM 680 C C . LYS A 1 93 ? 16.855 -8.280 -34.943 1.00 90.12 93 LYS A C 1
ATOM 682 O O . LYS A 1 93 ? 17.693 -7.396 -35.062 1.00 90.12 93 LYS A O 1
ATOM 687 N N . ASP A 1 94 ? 15.648 -8.082 -34.423 1.00 91.00 94 ASP A N 1
ATOM 688 C CA . ASP A 1 94 ? 15.040 -6.817 -34.014 1.00 91.00 94 ASP A CA 1
ATOM 689 C C . ASP A 1 94 ? 14.582 -6.836 -32.536 1.00 91.00 94 ASP A C 1
ATOM 691 O O . ASP A 1 94 ? 13.399 -6.635 -32.250 1.00 91.00 94 ASP A O 1
ATOM 695 N N . PRO A 1 95 ? 15.474 -7.107 -31.563 1.00 90.50 95 PRO A N 1
ATOM 696 C CA . PRO A 1 95 ? 15.106 -7.020 -30.152 1.00 90.50 95 PRO A CA 1
ATOM 697 C C . PRO A 1 95 ? 14.776 -5.576 -29.750 1.00 90.50 95 PRO A C 1
ATOM 699 O O . PRO A 1 95 ? 15.301 -4.623 -30.333 1.00 90.50 95 PRO A O 1
ATOM 702 N N . TYR A 1 96 ? 13.944 -5.400 -28.717 1.00 89.75 96 TYR A N 1
ATOM 703 C CA . TYR A 1 96 ? 13.711 -4.075 -28.140 1.00 89.75 96 TYR A CA 1
ATOM 704 C C . TYR A 1 96 ? 15.041 -3.418 -27.723 1.00 89.75 96 TYR A C 1
ATOM 706 O O . TYR A 1 96 ? 15.847 -4.063 -27.048 1.00 89.75 96 TYR A O 1
ATOM 714 N N . PRO A 1 97 ? 15.277 -2.149 -28.102 1.00 87.88 97 PRO A N 1
ATOM 715 C CA . PRO A 1 97 ? 16.590 -1.519 -27.964 1.00 87.88 97 PRO A CA 1
ATOM 716 C C . PRO A 1 97 ? 16.909 -1.065 -26.535 1.00 87.88 97 PRO A C 1
ATOM 718 O O . PRO A 1 97 ? 18.072 -0.844 -26.217 1.00 87.88 97 PRO A O 1
ATOM 721 N N . VAL A 1 98 ? 15.891 -0.914 -25.684 1.00 89.12 98 VAL A N 1
ATOM 722 C CA . VAL A 1 98 ? 16.033 -0.434 -24.304 1.00 89.12 98 VAL A CA 1
ATOM 723 C C . VAL A 1 98 ? 16.114 -1.596 -23.317 1.00 89.12 98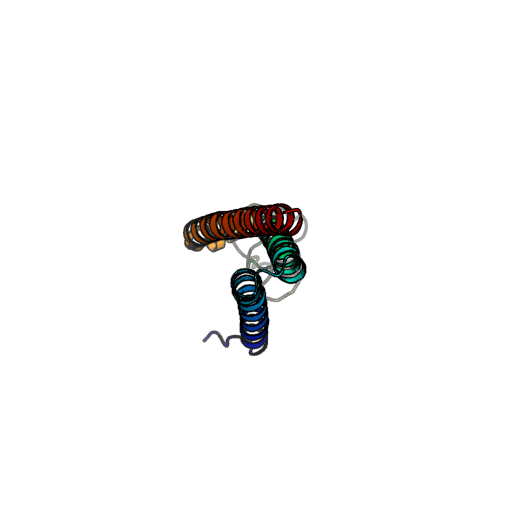 VAL A C 1
ATOM 725 O O . VAL A 1 98 ? 15.382 -2.584 -23.441 1.00 89.12 98 VAL A O 1
ATOM 728 N N . GLY A 1 99 ? 16.978 -1.462 -22.311 1.00 89.38 99 GLY A N 1
ATOM 729 C CA . GLY A 1 99 ? 17.033 -2.379 -21.177 1.00 89.38 99 GLY A CA 1
ATOM 730 C C . GLY A 1 99 ? 15.784 -2.283 -20.305 1.00 89.38 99 GLY A C 1
ATOM 731 O O . GLY A 1 99 ? 15.152 -1.229 -20.201 1.00 89.38 99 GLY A O 1
ATOM 732 N N . CYS A 1 100 ? 15.407 -3.388 -19.664 1.00 86.94 100 CYS A N 1
ATOM 733 C CA . CYS A 1 100 ? 14.219 -3.418 -18.816 1.00 86.94 100 CYS A CA 1
ATOM 734 C C . CYS A 1 100 ? 14.378 -2.607 -17.537 1.00 86.94 100 CYS A C 1
ATOM 736 O O . CYS A 1 100 ? 13.385 -2.050 -17.072 1.00 86.94 100 CYS A O 1
ATOM 738 N N . ALA A 1 101 ? 15.596 -2.467 -17.004 1.00 84.88 101 ALA A N 1
ATOM 739 C CA . ALA A 1 101 ? 15.839 -1.580 -15.873 1.00 84.88 101 ALA A CA 1
ATOM 740 C C . ALA A 1 101 ? 15.455 -0.140 -16.242 1.00 84.88 101 ALA A C 1
ATOM 742 O O . ALA A 1 101 ? 14.569 0.439 -15.620 1.00 84.88 101 ALA A O 1
ATOM 743 N N . GLU A 1 102 ? 16.042 0.397 -17.312 1.00 86.94 102 GLU A N 1
ATOM 744 C CA . GLU A 1 102 ? 15.804 1.768 -17.773 1.00 86.94 102 GLU A CA 1
ATOM 745 C C . GLU A 1 102 ? 14.344 2.005 -18.172 1.00 86.94 102 GLU A C 1
ATOM 747 O O . GLU A 1 102 ? 13.723 2.956 -17.703 1.00 86.94 102 GLU A O 1
ATOM 752 N N . ALA A 1 103 ? 13.746 1.081 -18.928 1.00 84.50 103 ALA A N 1
ATOM 753 C CA . ALA A 1 103 ? 12.346 1.189 -19.321 1.00 84.50 103 ALA A CA 1
ATOM 754 C C . ALA A 1 103 ? 11.397 1.197 -18.104 1.00 84.50 103 ALA A C 1
ATOM 756 O O . ALA A 1 103 ? 10.408 1.935 -18.094 1.00 84.50 103 ALA A O 1
ATOM 757 N N . THR A 1 104 ? 11.694 0.402 -17.065 1.00 80.31 104 THR A N 1
ATOM 758 C CA . THR A 1 104 ? 10.914 0.423 -15.816 1.00 80.31 104 THR A CA 1
ATOM 759 C C . THR A 1 104 ? 11.057 1.769 -15.126 1.00 80.31 104 THR A C 1
ATOM 761 O O . THR A 1 104 ? 10.056 2.377 -14.744 1.00 80.31 104 THR A O 1
ATOM 764 N N . PHE A 1 105 ? 12.297 2.236 -14.968 1.00 80.69 105 PHE A N 1
ATOM 765 C CA . PHE A 1 105 ? 12.578 3.494 -14.295 1.00 80.69 105 PHE A CA 1
ATOM 766 C C . PHE A 1 105 ? 11.881 4.662 -14.988 1.00 80.69 105 PHE A C 1
ATOM 768 O O . PHE A 1 105 ? 11.275 5.471 -14.294 1.00 80.69 105 PHE A O 1
ATOM 775 N N . ASP A 1 106 ? 11.859 4.712 -16.318 1.00 82.56 106 ASP A N 1
ATOM 776 C CA . ASP A 1 106 ? 11.202 5.793 -17.056 1.00 82.56 106 ASP A CA 1
ATOM 777 C C . ASP A 1 106 ? 9.674 5.784 -16.937 1.00 82.56 106 ASP A C 1
ATOM 779 O O . ASP A 1 106 ? 9.073 6.850 -16.776 1.00 82.56 106 ASP A O 1
ATOM 783 N N . LEU A 1 107 ? 9.028 4.609 -16.947 1.00 76.94 107 LEU A N 1
ATOM 784 C CA . LEU A 1 107 ? 7.582 4.534 -16.696 1.00 76.94 107 LEU A CA 1
ATOM 785 C C . LEU A 1 107 ? 7.226 5.007 -15.289 1.00 76.94 107 LEU A C 1
ATOM 787 O O . LEU A 1 107 ? 6.230 5.705 -15.090 1.00 76.94 107 LEU A O 1
ATOM 791 N N . ILE A 1 108 ? 8.032 4.607 -14.309 1.00 77.69 108 ILE A N 1
ATOM 792 C CA . ILE A 1 108 ? 7.758 4.885 -12.907 1.00 77.69 108 ILE A CA 1
ATOM 793 C C . ILE A 1 108 ? 8.072 6.354 -12.597 1.00 77.69 108 ILE A C 1
ATOM 795 O O . ILE A 1 108 ? 7.258 7.023 -11.973 1.00 77.69 108 ILE A O 1
ATOM 799 N N . LYS A 1 109 ? 9.172 6.917 -13.107 1.00 82.00 109 LYS A N 1
ATOM 800 C CA . LYS A 1 109 ? 9.700 8.246 -12.744 1.00 82.00 109 LYS A CA 1
ATOM 801 C C . LYS A 1 109 ? 8.685 9.390 -12.821 1.00 82.00 109 LYS A C 1
ATOM 803 O O . LYS A 1 109 ? 8.690 10.247 -11.941 1.00 82.00 109 LYS A O 1
ATOM 808 N N . GLY A 1 110 ? 7.816 9.403 -13.834 1.00 79.94 110 GLY A N 1
ATOM 809 C CA . GLY A 1 110 ? 6.818 10.466 -14.014 1.00 79.94 110 GLY A CA 1
ATOM 810 C C . GLY A 1 110 ? 5.696 10.457 -12.971 1.00 79.94 110 GLY A C 1
ATOM 811 O O . GLY A 1 110 ? 5.208 11.515 -12.582 1.00 79.94 110 GLY A O 1
ATOM 812 N N . TYR A 1 111 ? 5.313 9.276 -12.486 1.00 79.31 111 TYR A N 1
ATOM 813 C CA . TYR A 1 111 ? 4.196 9.106 -11.551 1.00 79.31 111 TYR A CA 1
ATOM 814 C C . TYR A 1 111 ? 4.648 8.779 -10.131 1.00 79.31 111 TYR A C 1
ATOM 816 O O . TYR A 1 111 ? 3.900 9.028 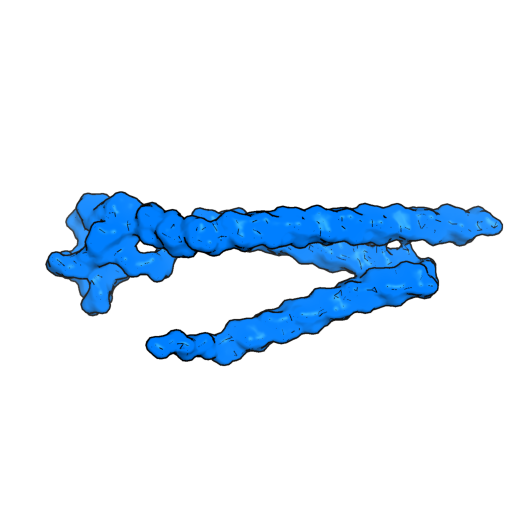-9.196 1.00 79.31 111 TYR A O 1
ATOM 824 N N . PHE A 1 112 ? 5.875 8.290 -9.957 1.00 83.38 112 PHE A N 1
ATOM 825 C CA . PHE A 1 112 ? 6.407 7.783 -8.695 1.00 83.38 112 PHE A CA 1
ATOM 826 C C . PHE A 1 112 ? 6.407 8.814 -7.580 1.00 83.38 112 PHE A C 1
ATOM 828 O O . PHE A 1 112 ? 6.026 8.508 -6.456 1.00 83.38 112 PHE A O 1
ATOM 835 N N . LEU A 1 113 ? 6.819 10.045 -7.890 1.00 84.38 113 LEU A N 1
ATOM 836 C CA . LEU A 1 113 ? 6.823 11.119 -6.902 1.00 84.38 113 LEU A CA 1
ATOM 837 C C . LEU A 1 113 ? 5.396 11.461 -6.470 1.00 84.38 113 LEU A C 1
ATOM 839 O O . LEU A 1 113 ? 5.125 11.553 -5.277 1.00 84.38 113 LEU A O 1
ATOM 843 N N . ALA A 1 114 ? 4.473 11.592 -7.425 1.00 87.75 114 ALA A N 1
ATOM 844 C CA . ALA A 1 114 ? 3.082 11.910 -7.127 1.00 87.75 114 ALA A CA 1
ATOM 845 C C . ALA A 1 114 ? 2.389 10.771 -6.360 1.00 87.75 114 ALA A C 1
ATOM 847 O O . ALA A 1 114 ? 1.799 11.017 -5.310 1.00 87.75 114 ALA A O 1
ATOM 848 N N . SER A 1 115 ? 2.497 9.526 -6.833 1.00 86.75 115 SER A N 1
ATOM 849 C CA . SER A 1 115 ? 1.911 8.360 -6.166 1.00 86.75 115 SER A CA 1
ATOM 850 C C . SER A 1 115 ? 2.543 8.117 -4.80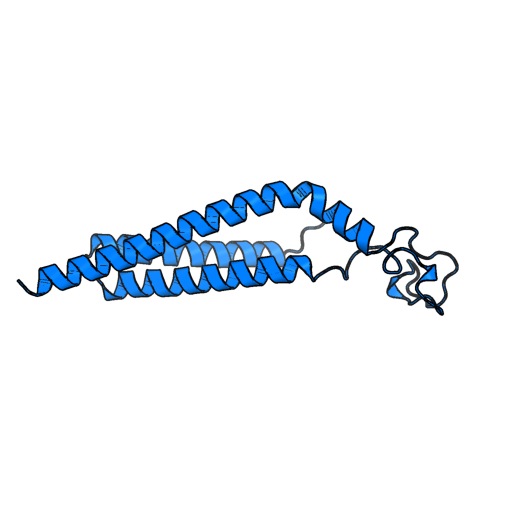0 1.00 86.75 115 SER A C 1
ATOM 852 O O . SER A 1 115 ? 1.828 7.838 -3.850 1.00 86.75 115 SER A O 1
ATOM 854 N N . GLY A 1 116 ? 3.863 8.289 -4.677 1.00 88.44 116 GLY A N 1
ATOM 855 C CA . GLY A 1 116 ? 4.581 8.154 -3.413 1.00 88.44 116 GLY A CA 1
ATOM 856 C C . GLY A 1 116 ? 4.102 9.157 -2.367 1.00 88.44 116 GLY A C 1
ATOM 857 O O . GLY A 1 116 ? 3.797 8.762 -1.246 1.00 88.44 116 GLY A O 1
ATOM 858 N N . ILE A 1 117 ? 3.961 10.438 -2.732 1.00 92.19 117 ILE A N 1
ATOM 859 C CA . ILE A 1 117 ? 3.413 11.463 -1.829 1.00 92.19 117 ILE A CA 1
ATOM 860 C C . ILE A 1 117 ? 1.980 11.109 -1.416 1.00 92.19 117 ILE A C 1
ATOM 862 O O . ILE A 1 117 ? 1.657 11.177 -0.232 1.00 92.19 117 ILE A O 1
ATOM 866 N N . ILE A 1 118 ? 1.129 10.707 -2.367 1.00 92.75 118 ILE A N 1
ATOM 867 C CA . ILE A 1 118 ? -0.269 10.348 -2.090 1.00 92.75 118 ILE A CA 1
ATOM 868 C C . ILE A 1 118 ? -0.348 9.158 -1.127 1.00 92.75 118 ILE A C 1
ATOM 870 O O . ILE A 1 118 ? -1.036 9.257 -0.117 1.00 92.75 118 ILE A O 1
ATOM 874 N N . THR A 1 119 ? 0.389 8.078 -1.386 1.00 92.25 119 THR A N 1
ATOM 875 C CA . THR A 1 119 ? 0.448 6.894 -0.515 1.00 92.25 119 THR A CA 1
ATOM 876 C C . THR A 1 119 ? 0.952 7.248 0.883 1.00 92.25 119 THR A C 1
ATOM 878 O O . THR A 1 119 ? 0.371 6.821 1.873 1.00 92.25 119 THR A O 1
ATOM 881 N N . ILE A 1 120 ? 1.983 8.089 1.011 1.00 94.12 120 ILE A N 1
ATOM 882 C CA . ILE A 1 120 ? 2.470 8.527 2.331 1.00 94.12 120 ILE A CA 1
ATOM 883 C C . ILE A 1 120 ? 1.388 9.310 3.089 1.00 94.12 120 ILE A C 1
ATOM 885 O O . ILE A 1 120 ? 1.182 9.076 4.280 1.00 94.12 120 ILE A O 1
ATOM 889 N N . LEU A 1 121 ? 0.684 10.225 2.417 1.00 96.06 121 LEU A N 1
ATOM 890 C CA . LEU A 1 121 ? -0.412 10.979 3.029 1.00 96.06 121 LEU A CA 1
ATOM 891 C C . LEU A 1 121 ? -1.571 10.064 3.445 1.00 96.06 121 LEU A C 1
ATOM 893 O O . LEU A 1 121 ? -2.102 10.237 4.542 1.00 96.06 121 LEU A O 1
ATOM 897 N N . LEU A 1 122 ? -1.930 9.080 2.616 1.00 94.31 122 LEU A N 1
ATOM 898 C CA . LEU A 1 122 ? -2.954 8.084 2.942 1.00 94.31 122 LEU A CA 1
ATOM 899 C C . LEU A 1 122 ? -2.558 7.258 4.170 1.00 94.31 122 LEU A C 1
ATOM 901 O O . LEU A 1 122 ? -3.321 7.225 5.134 1.00 94.31 122 LEU A O 1
ATOM 905 N N . CYS A 1 123 ? -1.330 6.736 4.216 1.00 95.25 123 CYS A N 1
ATOM 906 C CA . CYS A 1 123 ? -0.785 6.033 5.380 1.00 95.25 123 CYS A CA 1
ATOM 907 C C . CYS A 1 123 ? -0.901 6.854 6.676 1.00 95.25 123 CYS A C 1
ATOM 909 O O . CYS A 1 123 ? -1.290 6.331 7.720 1.00 95.25 123 CYS A O 1
ATOM 911 N N . ILE A 1 124 ? -0.586 8.154 6.634 1.00 96.75 124 ILE A N 1
ATOM 912 C CA . ILE A 1 124 ? -0.689 9.033 7.812 1.00 96.75 124 ILE A CA 1
ATOM 913 C C . ILE A 1 124 ? -2.149 9.189 8.254 1.00 96.75 124 ILE A C 1
ATOM 915 O O . ILE A 1 124 ? -2.442 9.134 9.454 1.00 96.75 124 ILE A O 1
ATOM 919 N N . VAL A 1 125 ? -3.068 9.376 7.304 1.00 96.12 125 VAL A N 1
ATOM 920 C CA . VAL A 1 125 ? -4.503 9.530 7.584 1.00 96.12 125 VAL A CA 1
ATOM 921 C C . VAL A 1 125 ? -5.080 8.248 8.187 1.00 96.12 125 VAL A C 1
ATOM 923 O O . VAL A 1 125 ? -5.775 8.318 9.202 1.00 96.12 125 VAL A O 1
ATOM 926 N N . GLU A 1 126 ? -4.758 7.083 7.626 1.00 95.38 126 GLU A N 1
ATOM 927 C CA . GLU A 1 126 ? -5.224 5.784 8.120 1.00 95.38 126 GLU A CA 1
ATOM 928 C C . GLU A 1 126 ? -4.709 5.485 9.528 1.00 95.38 126 GLU A C 1
ATOM 930 O O . GLU A 1 126 ? -5.496 5.151 10.417 1.00 95.38 126 GLU A O 1
ATOM 935 N N . LEU A 1 127 ? -3.407 5.678 9.771 1.00 95.88 127 LEU A N 1
ATOM 936 C CA . LEU A 1 127 ? -2.815 5.477 11.095 1.00 95.88 127 LEU A CA 1
ATOM 937 C C . LEU A 1 127 ? -3.441 6.409 12.134 1.00 95.88 127 LEU A C 1
ATOM 939 O O . LEU A 1 127 ? -3.778 5.974 13.236 1.00 95.88 127 LEU A O 1
ATOM 943 N N . THR A 1 128 ? -3.662 7.674 11.773 1.00 96.75 128 THR A N 1
ATOM 944 C CA . THR A 1 128 ? -4.341 8.637 12.648 1.00 96.75 128 THR A CA 1
ATOM 945 C C . THR A 1 128 ? -5.766 8.182 12.964 1.00 96.75 128 THR A C 1
ATOM 947 O O . THR A 1 128 ? -6.181 8.217 14.123 1.00 96.75 128 THR A O 1
ATOM 950 N N . ALA A 1 129 ? -6.513 7.701 11.968 1.00 95.94 129 ALA A N 1
ATOM 951 C CA . ALA A 1 129 ? -7.873 7.213 12.161 1.00 95.94 129 ALA A CA 1
ATOM 952 C C . ALA A 1 129 ? -7.925 5.974 13.073 1.00 95.94 129 ALA A C 1
ATOM 954 O O . ALA A 1 129 ? -8.772 5.909 13.967 1.00 95.94 129 ALA A O 1
ATOM 955 N N . VAL A 1 130 ? -6.993 5.030 12.905 1.00 96.88 130 VAL A N 1
ATOM 956 C CA . VAL A 1 130 ? -6.864 3.839 13.761 1.00 96.88 130 VAL A CA 1
ATOM 957 C C . VAL A 1 130 ? -6.524 4.231 15.199 1.00 96.88 130 VAL A C 1
ATOM 959 O O . VAL A 1 130 ? -7.182 3.767 16.131 1.00 96.88 130 VAL A O 1
ATOM 962 N N . ILE A 1 131 ? -5.550 5.125 15.402 1.00 97.00 131 ILE A N 1
ATOM 963 C CA . ILE A 1 131 ? -5.173 5.613 16.737 1.00 97.00 131 ILE A CA 1
ATOM 964 C C . ILE A 1 131 ? -6.373 6.289 17.413 1.00 97.00 131 ILE A C 1
ATOM 966 O O . ILE A 1 131 ? -6.713 5.947 18.548 1.00 97.00 131 ILE A O 1
ATOM 970 N N . CYS A 1 132 ? -7.065 7.189 16.711 1.00 96.62 132 CYS A N 1
ATOM 971 C CA . CYS A 1 132 ? -8.262 7.859 17.216 1.00 96.62 132 CYS A CA 1
ATOM 972 C C . CYS A 1 132 ? -9.377 6.870 17.580 1.00 96.62 132 CYS A C 1
ATOM 974 O O . CYS A 1 132 ? -9.978 6.993 18.649 1.00 96.62 132 CYS A O 1
ATOM 976 N N . ALA A 1 133 ? -9.635 5.866 16.738 1.00 96.38 133 ALA A N 1
ATOM 977 C CA . ALA A 1 133 ? -10.623 4.827 17.008 1.00 96.38 133 ALA A CA 1
ATOM 978 C C . ALA A 1 133 ? -10.271 4.011 18.261 1.00 96.38 133 ALA A C 1
ATOM 980 O O . ALA A 1 133 ? -11.125 3.800 19.122 1.00 96.38 133 ALA A O 1
ATOM 981 N N . CYS A 1 134 ? -9.010 3.609 18.418 1.00 95.44 134 CYS A N 1
ATOM 982 C CA . CYS A 1 134 ? -8.542 2.888 19.601 1.00 95.44 134 CYS A CA 1
ATOM 983 C C . CYS A 1 134 ? -8.663 3.731 20.879 1.00 95.44 134 CYS A C 1
ATOM 985 O O . CYS A 1 134 ? -9.156 3.237 21.896 1.00 95.44 134 CYS A O 1
ATOM 987 N N . ILE A 1 135 ? -8.273 5.010 20.824 1.00 95.88 135 ILE A N 1
ATOM 988 C CA . ILE A 1 135 ? -8.401 5.942 21.954 1.00 95.88 135 ILE A CA 1
ATOM 989 C C . ILE A 1 135 ? -9.871 6.095 22.345 1.00 95.88 135 ILE A C 1
ATOM 991 O O . ILE A 1 135 ? -10.220 5.901 23.508 1.00 95.88 135 ILE A O 1
ATOM 995 N N . LEU A 1 136 ? -10.750 6.393 21.389 1.00 95.19 136 LEU A N 1
ATOM 996 C CA . LEU A 1 136 ? -12.184 6.542 21.638 1.00 95.19 136 LEU A CA 1
ATOM 997 C C . LEU A 1 136 ? -12.805 5.249 22.192 1.00 95.19 136 LEU A C 1
ATOM 999 O O . LEU A 1 136 ? -13.578 5.306 23.147 1.00 95.19 136 LEU A O 1
ATOM 1003 N N . ALA A 1 137 ? -12.428 4.077 21.674 1.00 94.19 137 ALA A N 1
ATOM 1004 C CA . ALA A 1 137 ? -12.906 2.790 22.183 1.00 94.19 137 ALA A CA 1
ATOM 1005 C C . ALA A 1 137 ? -12.470 2.559 23.639 1.00 94.19 137 ALA A C 1
ATOM 1007 O O . ALA A 1 137 ? -13.263 2.083 24.461 1.00 94.19 137 ALA A O 1
ATOM 1008 N N . HIS A 1 138 ? -11.233 2.936 23.974 1.00 91.81 138 HIS A N 1
ATOM 1009 C CA . HIS A 1 138 ? -10.730 2.895 25.342 1.00 91.81 138 HIS A CA 1
ATOM 1010 C C . HIS A 1 138 ? -11.507 3.851 26.256 1.00 91.81 138 HIS A C 1
ATOM 1012 O O . HIS A 1 138 ? -11.951 3.440 27.326 1.00 91.81 138 HIS A O 1
ATOM 1018 N N . GLN A 1 139 ? -11.750 5.092 25.819 1.00 93.06 139 GLN A N 1
ATOM 1019 C CA . GLN A 1 139 ? -12.513 6.077 26.593 1.00 93.06 139 GLN A CA 1
ATOM 1020 C C . GLN A 1 139 ? -13.925 5.577 26.913 1.00 93.06 139 GLN A C 1
ATOM 1022 O O . GLN A 1 139 ? -14.336 5.602 28.070 1.00 93.06 139 GLN A O 1
ATOM 1027 N N . ILE A 1 140 ? -14.652 5.025 25.934 1.00 92.62 140 ILE A N 1
ATOM 1028 C CA . ILE A 1 140 ? -15.993 4.461 26.171 1.00 92.62 140 ILE A CA 1
ATOM 1029 C C . ILE A 1 140 ? -15.918 3.311 27.200 1.00 92.62 140 ILE A C 1
ATOM 1031 O O . ILE A 1 140 ? -16.853 3.090 27.967 1.00 92.62 140 ILE A O 1
ATOM 1035 N N . LYS A 1 141 ? -14.814 2.545 27.243 1.00 85.94 141 LYS A N 1
ATOM 1036 C CA . LYS A 1 141 ? -14.636 1.446 28.213 1.00 85.94 141 LYS A CA 1
ATOM 1037 C C . LYS A 1 141 ? -14.456 1.944 29.626 1.00 85.94 141 LYS A C 1
ATOM 1039 O O . LYS A 1 141 ? -14.945 1.301 30.549 1.00 85.94 141 LYS A O 1
ATOM 1044 N N . THR A 1 142 ? -13.807 3.083 29.764 1.00 85.94 142 THR A N 1
ATOM 1045 C CA . THR A 1 142 ? -13.661 3.763 31.038 1.00 85.94 142 THR A CA 1
ATOM 1046 C C . THR A 1 142 ? -14.994 4.346 31.509 1.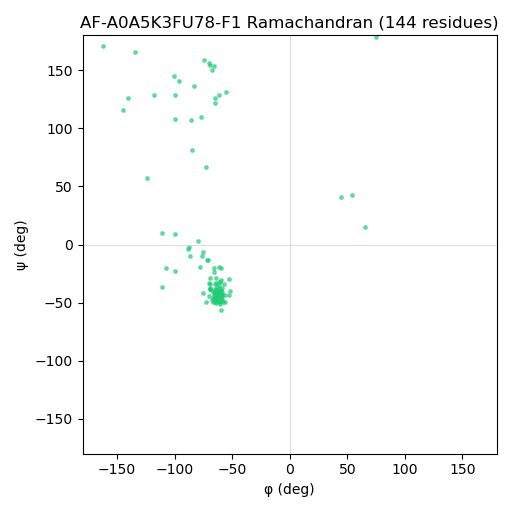00 85.94 142 THR A C 1
ATOM 1048 O O . THR A 1 142 ? -15.351 4.114 32.654 1.00 85.94 142 THR A O 1
ATOM 1051 N N . TYR A 1 143 ? -15.773 5.002 30.638 1.00 81.44 143 TYR A N 1
ATOM 1052 C CA . TYR A 1 143 ? -17.073 5.585 31.015 1.00 81.44 143 TYR A CA 1
ATOM 1053 C C . TYR A 1 143 ? -18.132 4.561 31.447 1.00 81.44 143 TYR A C 1
ATOM 1055 O O . TYR A 1 143 ? -18.921 4.877 32.319 1.00 81.44 143 TYR A O 1
ATOM 1063 N N . GLU A 1 144 ? -18.152 3.348 30.886 1.00 78.94 144 GLU A N 1
ATOM 1064 C CA . GLU A 1 144 ? -19.087 2.292 31.332 1.00 78.94 144 GLU A CA 1
ATOM 1065 C C . GLU A 1 144 ? -18.745 1.692 32.706 1.00 78.94 144 GLU A C 1
ATOM 1067 O O . GLU A 1 144 ? -19.546 0.945 33.260 1.00 78.94 144 GLU A O 1
ATOM 1072 N N . LYS A 1 145 ? -17.541 1.943 33.236 1.00 69.12 145 LYS A N 1
ATOM 1073 C CA . LYS A 1 145 ? -17.124 1.436 34.552 1.00 69.12 145 LYS A CA 1
ATOM 1074 C C . LYS A 1 145 ? -17.493 2.366 35.717 1.00 69.12 145 LYS A C 1
ATOM 1076 O O . LYS A 1 145 ? -17.227 1.987 36.856 1.00 69.12 145 LYS A O 1
ATOM 1081 N N . PHE A 1 146 ? -18.060 3.538 35.438 1.00 54.69 146 PHE A N 1
ATOM 1082 C CA . PHE A 1 146 ? -18.581 4.496 36.418 1.00 54.69 146 PHE A CA 1
ATOM 1083 C C . PHE A 1 146 ? -20.105 4.550 36.326 1.00 54.69 146 PHE A C 1
ATOM 1085 O O . PHE A 1 146 ? -20.730 4.782 37.382 1.00 54.69 146 PHE A O 1
#

Sequence (146 aa):
KGTIPTGSFVFIIVIGIVVVVIALLGFIGAWKRNKCMLLTFAILAGILFVIEFIAAVLTFVVQAQLKCCGGVSASDWKTVPASCCPSGKRSCKDPYPVGCAEATFDLIKGYFLASGIITILLCIVELTAVICACILAHQIKTYEKF

Organism: Mesocestoides corti (NCBI:txid53468)

Foldseek 3Di:
DDDDPPVVVVVVVVVVVVVVVLVVLCVVCLVVVPLVSLVVSLVSLVVVLVVLVVVVVVLVVPLQQFLADAQAAVVNDPKGALSQDPVSDIRDPDGRGGHSNVRSCVVCVVCVVVVVVVSVVSSVVSVVSSVVSVVSSVVSVVVVVD

Secondary structure (DSSP, 8-state):
-----HHHHHHHHHHHHHHHHHHHHHHHHHHTT-HHHHHHHHHHHHHHHHHHHHHHHHHTT--TTSS--SSSSGGG-SS--GGG-TT--TT-SS--SS-HHHHHHHHHHHHHHHHHHHHHHHHHHHHHHHHHHHHHHHHHHHHTT-

Radius of gyration: 23.33 Å; Cα contacts (8 Å, |Δi|>4): 134; chains: 1; bounding box: 47×28×72 Å

Mean predicted aligned error: 8.8 Å

pLDDT: mean 86.92, std 11.64, range [32.03, 97.0]

InterPro domains:
  IPR008952 Tetraspanin, EC2 domain superfamily [G3DSA:1.10.1450.10] (57-111)
  IPR008952 Tetraspanin, EC2 domain superfamily [SSF48652] (61-110)
  IPR018499 Tetraspanin/Peripherin [PF00335] (62-138)
  IPR018499 Tetraspanin/Peripherin [PTHR19282] (10-125)